Protein AF-A0A413ITY2-F1 (afdb_monomer)

Radius of gyration: 12.14 Å; Cα contacts (8 Å, |Δi|>4): 89; chains: 1; bounding box: 32×26×29 Å

Solvent-accessible surface area (backbone atoms only — not comparable to full-atom values): 3926 Å² total; per-residue (Å²): 136,82,79,82,68,83,72,76,76,58,44,64,62,55,63,67,69,48,48,73,74,39,72,47,77,37,78,66,59,52,72,64,54,58,50,49,42,53,54,39,35,60,55,36,44,76,76,67,38,36,54,49,77,46,74,61,89,57,33,38,38,42,29,25,74,78

Nearest PDB structures (foldseek):
  6wxp-assembly1_B  TM=6.606E-01  e=7.865E-02  synthetic construct
  3pg9-assembly1_F  TM=5.940E-01  e=9.006E-02  Thermotoga maritima
  7rjf-assembly2_B  TM=6.050E-01  e=1.548E-01  synthetic construct
  6wxp-assembly2_C  TM=5.576E-01  e=1.773E-01  synthetic construct
  5jg9-assembly1_A  TM=4.800E-01  e=4.895E-01  synthetic construct

Foldseek 3Di:
DDDPPVPPDPLLCVQVPADAFDKDKDAQDDPCRLVVNVVNQVVVVVVVWHWDWDDDPRMIMIHTHD

Secondary structure (DSSP, 8-state):
----------HHHHHHHPPTT-EEEEES--HHHHHHHHHHHHHHHHTT--EEEEEETTEEEEEE--

pLDDT: mean 83.6, std 15.36, range [34.06, 93.81]

Sequence (66 aa):
MAVIIDKKINWKATLLGLVVGEEMTFNKPSIQDVQTSRTWSSKLKKEGVYTKISVKGSVLTVKRIA

Structure (mmCIF, N/CA/C/O backbone):
data_AF-A0A413ITY2-F1
#
_entry.id   AF-A0A413ITY2-F1
#
loop_
_atom_site.group_PDB
_atom_site.id
_atom_site.type_symbol
_atom_site.label_atom_id
_atom_site.label_alt_id
_atom_site.label_comp_id
_atom_site.label_asym_id
_atom_site.label_entity_id
_atom_site.label_seq_id
_atom_site.pdbx_PDB_ins_code
_atom_site.Cartn_x
_atom_site.Cartn_y
_atom_site.Cartn_z
_atom_site.occupancy
_atom_site.B_iso_or_equiv
_atom_site.auth_seq_id
_atom_site.auth_comp_id
_atom_site.auth_asym_id
_atom_site.auth_atom_id
_atom_site.pdbx_PDB_model_num
ATOM 1 N N . MET A 1 1 ? -19.825 -17.692 16.273 1.00 35.22 1 MET A N 1
ATOM 2 C CA . MET A 1 1 ? -19.166 -16.415 16.623 1.00 35.22 1 MET A CA 1
ATOM 3 C C . MET A 1 1 ? -17.669 -16.611 16.464 1.00 35.22 1 MET A C 1
ATOM 5 O O . MET A 1 1 ? -17.039 -17.179 17.343 1.00 35.22 1 MET A O 1
ATOM 9 N N . ALA A 1 2 ? -17.129 -16.288 15.288 1.00 35.03 2 ALA A N 1
ATOM 10 C CA . ALA A 1 2 ? -15.714 -16.496 15.005 1.00 35.03 2 ALA A CA 1
ATOM 11 C C . ALA A 1 2 ? -14.912 -15.349 15.622 1.00 35.03 2 ALA A C 1
ATOM 13 O O . ALA A 1 2 ? -15.109 -14.184 15.283 1.00 35.03 2 ALA A O 1
ATOM 14 N N . VAL A 1 3 ? -14.063 -15.726 16.570 1.00 34.06 3 VAL A N 1
ATOM 15 C CA . VAL A 1 3 ? -13.099 -14.895 17.280 1.00 34.06 3 VAL A CA 1
ATOM 16 C C . VAL A 1 3 ? -12.352 -14.023 16.271 1.00 34.06 3 VAL A C 1
ATOM 18 O O . VAL A 1 3 ? -11.653 -14.533 15.394 1.00 34.06 3 VAL A O 1
ATOM 21 N N . ILE A 1 4 ? -12.526 -12.706 16.387 1.00 41.03 4 ILE A N 1
ATOM 22 C CA . ILE A 1 4 ? -11.718 -11.702 15.695 1.00 41.03 4 ILE A CA 1
ATOM 23 C C . ILE A 1 4 ? -10.331 -11.791 16.329 1.00 41.03 4 ILE A C 1
ATOM 25 O O . ILE A 1 4 ? -10.004 -11.086 17.277 1.00 41.03 4 ILE A O 1
ATOM 29 N N . ILE A 1 5 ? -9.533 -12.747 15.862 1.00 42.06 5 ILE A N 1
ATOM 30 C CA . ILE A 1 5 ? -8.093 -12.703 16.053 1.00 42.06 5 ILE A CA 1
ATOM 31 C C . ILE A 1 5 ? -7.651 -11.508 15.223 1.00 42.06 5 ILE A C 1
ATOM 33 O O . ILE A 1 5 ? -7.846 -11.499 14.008 1.00 42.06 5 ILE A O 1
ATOM 37 N N . ASP A 1 6 ? -7.134 -10.502 15.916 1.00 44.91 6 ASP A N 1
ATOM 38 C CA . ASP A 1 6 ? -6.489 -9.289 15.425 1.00 44.91 6 ASP A CA 1
ATOM 39 C C . ASP A 1 6 ? -5.418 -9.660 14.379 1.00 44.91 6 ASP A C 1
ATOM 41 O O . ASP A 1 6 ? -4.231 -9.826 14.668 1.00 44.91 6 ASP A O 1
ATOM 45 N N . LYS A 1 7 ? -5.850 -9.946 13.145 1.00 55.19 7 LYS A N 1
ATOM 46 C CA . LYS A 1 7 ? -4.968 -10.297 12.034 1.00 55.19 7 LYS A CA 1
ATOM 47 C C . LYS A 1 7 ? -4.257 -9.014 11.639 1.00 55.19 7 LYS A C 1
ATOM 49 O O . LYS A 1 7 ? -4.720 -8.294 10.759 1.00 55.19 7 LYS A O 1
ATOM 54 N N . LYS A 1 8 ? -3.134 -8.733 12.304 1.00 66.38 8 LYS A N 1
ATOM 55 C CA . LYS A 1 8 ? -2.193 -7.682 11.910 1.00 66.38 8 LYS A CA 1
ATOM 56 C C . LYS A 1 8 ? -1.934 -7.810 10.412 1.00 66.38 8 LYS A C 1
ATOM 58 O O . LYS A 1 8 ? -1.376 -8.810 9.956 1.00 66.38 8 LYS A O 1
ATOM 63 N N . ILE A 1 9 ? -2.368 -6.815 9.646 1.00 74.25 9 ILE A N 1
ATOM 64 C CA . ILE A 1 9 ? -2.156 -6.787 8.203 1.00 74.25 9 ILE A CA 1
ATOM 65 C C . ILE A 1 9 ? -0.650 -6.672 7.961 1.00 74.25 9 ILE A C 1
ATOM 67 O O . ILE A 1 9 ? 0.005 -5.735 8.428 1.00 74.25 9 ILE A O 1
ATOM 71 N N . ASN A 1 10 ? -0.081 -7.623 7.218 1.00 84.62 10 ASN A N 1
ATOM 72 C CA . ASN A 1 10 ? 1.301 -7.521 6.768 1.00 84.62 10 ASN A CA 1
ATOM 73 C C . ASN A 1 10 ? 1.383 -6.546 5.588 1.00 84.62 10 ASN A C 1
ATOM 75 O O . ASN A 1 10 ? 1.447 -6.948 4.429 1.00 84.62 10 ASN A O 1
ATOM 79 N N . TRP A 1 11 ? 1.410 -5.252 5.905 1.00 86.56 11 TRP A N 1
ATOM 80 C CA . TRP A 1 11 ? 1.419 -4.173 4.921 1.00 86.56 11 TRP A CA 1
ATOM 81 C C . TRP A 1 11 ? 2.571 -4.260 3.917 1.00 86.56 11 TRP A C 1
ATOM 83 O O . TRP A 1 11 ? 2.383 -3.889 2.764 1.00 86.56 11 TRP A O 1
ATOM 93 N N . LYS A 1 12 ? 3.737 -4.798 4.301 1.00 87.94 12 LYS A N 1
ATOM 94 C CA . LYS A 1 12 ? 4.837 -5.029 3.353 1.00 87.94 12 LYS A CA 1
ATOM 95 C C . LYS A 1 12 ? 4.416 -6.017 2.265 1.00 87.94 12 LYS A C 1
ATOM 97 O O . LYS A 1 12 ? 4.526 -5.705 1.085 1.00 87.94 12 LYS A O 1
ATOM 102 N N . ALA A 1 13 ? 3.938 -7.194 2.670 1.00 87.31 13 AL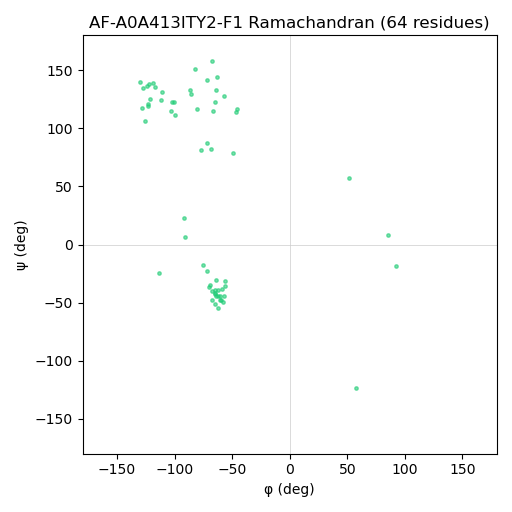A A N 1
ATOM 103 C CA . ALA A 1 13 ? 3.525 -8.242 1.741 1.00 87.31 13 ALA A CA 1
ATOM 104 C C . ALA A 1 13 ? 2.320 -7.801 0.901 1.00 87.31 13 ALA A C 1
ATOM 106 O O . ALA A 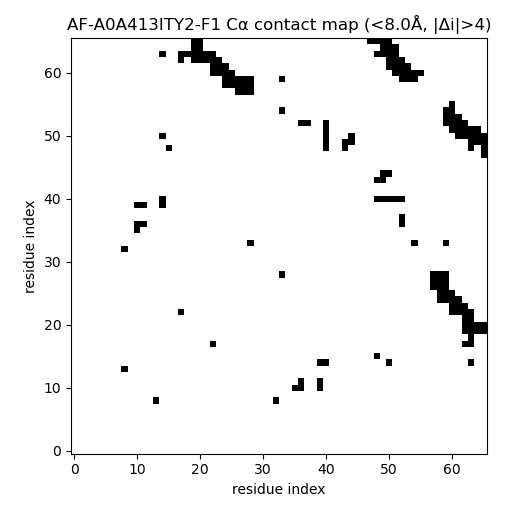1 13 ? 2.324 -7.997 -0.309 1.00 87.31 13 ALA A O 1
ATOM 107 N N . THR A 1 14 ? 1.338 -7.138 1.522 1.00 87.00 14 THR A N 1
ATOM 108 C CA . THR A 1 14 ? 0.168 -6.592 0.825 1.00 87.00 14 THR A CA 1
ATOM 109 C C . THR A 1 14 ? 0.579 -5.608 -0.268 1.00 87.00 14 THR A C 1
ATOM 111 O O . THR A 1 14 ? 0.152 -5.752 -1.404 1.00 87.00 14 THR A O 1
ATOM 114 N N . LEU A 1 15 ? 1.443 -4.634 0.038 1.00 87.38 15 LEU A N 1
ATOM 115 C CA . LEU A 1 15 ? 1.861 -3.621 -0.937 1.00 87.38 15 LEU A CA 1
ATOM 116 C C . LEU A 1 15 ? 2.743 -4.196 -2.055 1.00 87.38 15 LEU A C 1
ATOM 118 O O . LEU A 1 15 ? 2.647 -3.742 -3.192 1.00 87.38 15 LEU A O 1
ATOM 122 N N . LEU A 1 16 ? 3.590 -5.182 -1.743 1.00 88.50 16 LEU A N 1
ATOM 123 C CA . LEU A 1 16 ? 4.420 -5.867 -2.736 1.00 88.50 16 LEU A CA 1
ATOM 124 C C . LEU A 1 16 ? 3.601 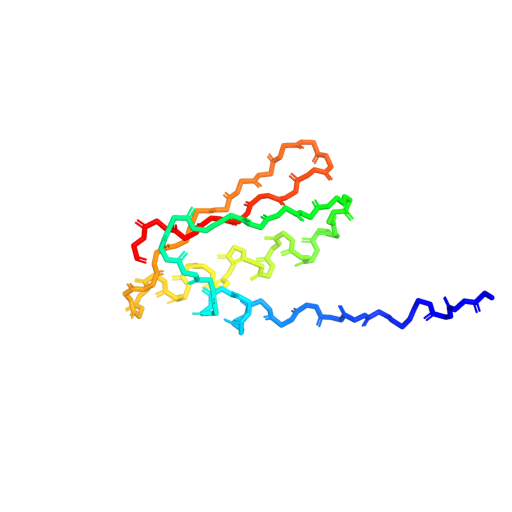-6.763 -3.669 1.00 88.50 16 LEU A C 1
ATOM 126 O O . LEU A 1 16 ? 3.933 -6.846 -4.848 1.00 88.50 16 LEU A O 1
ATOM 130 N N . GLY A 1 17 ? 2.561 -7.409 -3.138 1.00 86.62 17 GLY A N 1
ATOM 131 C CA . GLY A 1 17 ? 1.681 -8.307 -3.883 1.00 86.62 17 GLY A CA 1
ATOM 132 C C . GLY A 1 17 ? 0.683 -7.599 -4.798 1.00 86.62 17 GLY A C 1
ATOM 133 O O . GLY A 1 17 ? 0.172 -8.239 -5.708 1.00 86.62 17 GLY A O 1
ATOM 134 N N . LEU A 1 18 ? 0.430 -6.299 -4.592 1.00 87.62 18 LEU A N 1
ATOM 135 C CA . LEU A 1 18 ? -0.411 -5.515 -5.499 1.00 87.62 18 LEU A CA 1
ATOM 136 C C . LEU A 1 18 ? 0.232 -5.423 -6.883 1.00 87.62 18 LEU A C 1
ATOM 138 O O . LEU A 1 18 ? 1.408 -5.060 -7.006 1.00 87.62 18 LEU A O 1
ATOM 142 N N . VAL A 1 19 ? -0.571 -5.671 -7.914 1.00 88.38 19 VAL A N 1
ATOM 143 C CA . VAL A 1 19 ? -0.206 -5.454 -9.317 1.00 88.38 19 VAL A CA 1
ATOM 144 C C . VAL A 1 19 ? -0.409 -3.981 -9.681 1.00 88.38 19 VAL A C 1
ATOM 146 O O . VAL A 1 19 ? -1.246 -3.288 -9.105 1.00 88.38 19 VAL A O 1
ATOM 149 N N . VAL A 1 20 ? 0.365 -3.456 -10.635 1.00 88.38 20 VAL A N 1
ATOM 150 C CA . VAL A 1 20 ? 0.192 -2.076 -11.120 1.00 88.38 20 VAL A CA 1
ATOM 151 C C . VAL A 1 20 ? -1.237 -1.870 -11.632 1.00 88.38 20 VAL A C 1
ATOM 153 O O . VAL A 1 20 ? -1.725 -2.634 -12.459 1.00 88.38 20 VAL A O 1
ATOM 156 N N . GLY A 1 21 ? -1.907 -0.827 -11.137 1.00 87.69 21 GLY A N 1
ATOM 157 C CA . GLY A 1 21 ? -3.306 -0.528 -11.444 1.00 87.69 21 GLY A CA 1
ATOM 158 C C . GLY A 1 21 ? -4.310 -1.125 -10.455 1.00 87.69 21 GLY A C 1
ATOM 159 O O . GLY A 1 21 ? -5.422 -0.603 -10.366 1.00 87.69 21 GLY A O 1
ATOM 160 N N . GLU A 1 22 ? -3.912 -2.132 -9.673 1.00 88.62 22 GLU A N 1
ATOM 161 C CA . GLU A 1 22 ? -4.751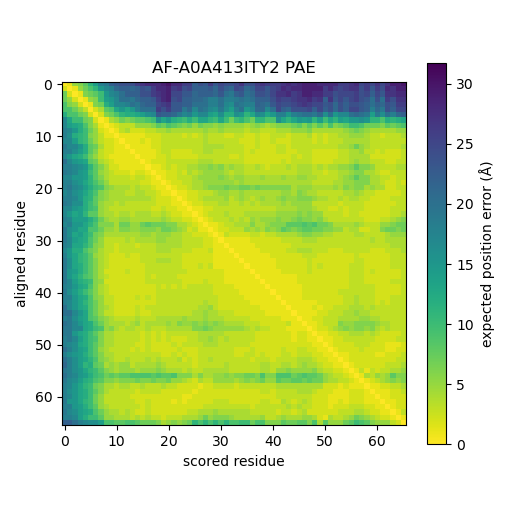 -2.767 -8.658 1.00 88.62 22 GLU A CA 1
ATOM 162 C C . GLU A 1 22 ? -4.967 -1.844 -7.453 1.00 88.62 22 GLU A C 1
ATOM 164 O O . GLU A 1 22 ? -4.064 -1.119 -7.012 1.00 88.62 22 GLU A O 1
ATOM 169 N N . GLU A 1 23 ? -6.186 -1.874 -6.922 1.00 90.00 23 GLU A N 1
ATOM 170 C CA . GLU A 1 23 ? -6.610 -1.093 -5.770 1.00 90.00 23 GLU A CA 1
ATOM 171 C C . GLU A 1 23 ? -7.241 -2.003 -4.718 1.00 90.00 23 GLU A C 1
ATOM 173 O O . GLU A 1 23 ? -8.088 -2.842 -5.014 1.00 90.00 23 GLU A O 1
ATOM 178 N N . MET A 1 24 ? -6.850 -1.785 -3.469 1.00 88.62 24 MET A N 1
ATOM 179 C CA . MET A 1 24 ? -7.405 -2.439 -2.300 1.00 88.62 24 MET A CA 1
ATOM 180 C C . MET A 1 24 ? -8.064 -1.398 -1.400 1.00 88.62 24 MET A C 1
ATOM 182 O O . MET A 1 24 ? -7.505 -0.329 -1.142 1.00 88.62 24 MET A O 1
ATOM 186 N N . THR A 1 25 ? -9.253 -1.718 -0.899 1.00 89.12 25 THR A N 1
ATOM 187 C CA . THR A 1 25 ? -10.004 -0.861 0.020 1.00 89.12 25 THR A CA 1
ATOM 188 C C . THR A 1 25 ? -10.220 -1.562 1.353 1.00 89.12 25 THR A C 1
ATOM 190 O O . THR A 1 25 ? -10.500 -2.756 1.421 1.00 89.12 25 THR A O 1
ATOM 193 N N . PHE A 1 26 ? -10.080 -0.800 2.431 1.00 87.44 26 PHE A N 1
ATOM 194 C CA . PHE A 1 26 ? -10.273 -1.248 3.801 1.00 87.44 26 PHE A CA 1
ATOM 195 C C . PHE A 1 26 ? -11.336 -0.378 4.454 1.00 87.44 26 PHE A C 1
ATOM 197 O O . PHE A 1 26 ? -11.169 0.837 4.583 1.00 87.44 26 PHE A O 1
ATOM 204 N N . ASN A 1 27 ? -12.423 -1.014 4.880 1.00 88.62 27 ASN A N 1
ATOM 205 C CA . ASN A 1 27 ? -13.496 -0.360 5.615 1.00 88.62 27 ASN A CA 1
ATOM 206 C C . ASN A 1 27 ? -13.170 -0.358 7.108 1.00 88.62 27 ASN A C 1
ATOM 208 O O . ASN A 1 27 ? -12.812 -1.391 7.666 1.00 88.62 27 ASN A O 1
ATOM 212 N N . LYS A 1 28 ? -13.339 0.798 7.751 1.00 86.12 28 LYS A N 1
ATOM 213 C CA . LYS A 1 28 ? -13.018 1.057 9.162 1.00 86.12 28 LYS A CA 1
ATOM 214 C C . LYS A 1 28 ? -11.577 0.641 9.519 1.00 86.12 28 LYS A C 1
ATOM 216 O O . LYS A 1 28 ? -11.391 -0.171 10.423 1.00 86.12 28 LYS A O 1
ATOM 221 N N . PRO A 1 29 ? -10.556 1.179 8.820 1.00 84.56 29 PRO A N 1
ATOM 222 C CA . PRO A 1 29 ? -9.165 0.885 9.136 1.00 84.56 29 PRO A CA 1
ATOM 223 C C . PRO A 1 29 ? -8.836 1.396 10.542 1.00 84.56 29 PRO A C 1
ATOM 225 O O . PRO A 1 29 ? -9.303 2.466 10.947 1.00 84.56 29 PRO A O 1
ATOM 228 N N . SER A 1 30 ? -8.002 0.664 11.277 1.00 87.38 30 SER A N 1
ATOM 229 C CA . SER A 1 30 ? -7.444 1.204 12.514 1.00 87.38 30 SER A CA 1
ATOM 230 C C . SER A 1 30 ? -6.477 2.356 12.199 1.00 87.38 30 SER A C 1
ATOM 232 O O . SER A 1 30 ? -5.914 2.451 11.103 1.00 87.38 30 SER A O 1
ATOM 234 N N . ILE A 1 31 ? -6.232 3.239 13.171 1.00 86.44 31 ILE A N 1
ATOM 235 C CA . ILE A 1 31 ? -5.208 4.292 13.025 1.00 86.44 31 ILE A CA 1
ATOM 236 C C . ILE A 1 31 ? -3.834 3.659 12.757 1.00 86.44 31 ILE A C 1
ATOM 238 O O . ILE A 1 31 ? -3.069 4.158 11.928 1.00 86.44 31 ILE A O 1
ATOM 242 N N . GLN A 1 32 ? -3.549 2.529 13.409 1.00 87.19 32 GLN A N 1
ATOM 243 C CA . GLN A 1 32 ? -2.312 1.782 13.224 1.00 87.19 32 GLN A CA 1
ATOM 244 C C . GLN A 1 32 ? -2.168 1.265 11.788 1.00 87.19 32 GLN A C 1
ATOM 246 O O . GLN A 1 32 ? -1.077 1.353 11.227 1.00 87.19 32 GLN A O 1
ATOM 251 N N . ASP A 1 33 ? -3.245 0.798 11.157 1.00 86.12 33 ASP A N 1
ATOM 252 C CA . ASP A 1 33 ? -3.235 0.355 9.758 1.00 86.12 33 ASP A CA 1
ATOM 253 C C . ASP A 1 33 ? -2.923 1.496 8.792 1.00 86.12 33 ASP A C 1
ATOM 255 O O . ASP A 1 33 ? -2.086 1.365 7.894 1.00 86.12 33 ASP A O 1
ATOM 259 N N . VAL A 1 34 ? -3.537 2.660 9.008 1.00 88.00 34 VAL A N 1
ATOM 260 C CA . VAL A 1 34 ? -3.269 3.859 8.202 1.00 88.00 34 VAL A CA 1
ATOM 261 C C . VAL A 1 34 ? -1.809 4.296 8.340 1.00 88.00 34 VAL A C 1
ATOM 263 O O . VAL A 1 34 ? -1.162 4.624 7.346 1.00 88.00 34 VAL A O 1
ATOM 266 N N . GLN A 1 35 ? -1.266 4.301 9.556 1.00 90.56 35 GLN A N 1
ATOM 267 C CA . GLN A 1 35 ? 0.127 4.682 9.785 1.00 90.56 35 GLN A CA 1
ATOM 268 C C . GLN A 1 35 ? 1.092 3.656 9.185 1.00 90.56 35 GLN A C 1
ATOM 270 O O . GLN A 1 35 ? 1.998 4.021 8.438 1.00 90.56 35 GLN A O 1
ATOM 275 N N . THR A 1 36 ? 0.861 2.371 9.451 1.00 90.25 36 THR A N 1
ATOM 276 C CA . THR A 1 36 ? 1.740 1.279 9.016 1.00 90.25 36 THR A CA 1
ATOM 277 C C . THR A 1 36 ? 1.767 1.167 7.493 1.00 90.25 36 THR A C 1
ATOM 279 O O . THR A 1 36 ? 2.848 1.057 6.910 1.00 90.25 36 THR A O 1
ATOM 282 N N . SER A 1 37 ? 0.612 1.283 6.831 1.00 89.69 37 SER A N 1
ATOM 283 C CA . SER A 1 37 ? 0.524 1.314 5.366 1.00 89.69 37 SER A CA 1
ATOM 284 C C . SER A 1 37 ? 1.321 2.482 4.774 1.00 89.69 37 SER A C 1
ATOM 286 O O . SER A 1 37 ? 2.146 2.268 3.885 1.00 89.69 37 SER A O 1
ATOM 288 N N . ARG A 1 38 ? 1.164 3.705 5.304 1.00 91.00 38 ARG A N 1
ATOM 289 C CA . ARG A 1 38 ? 1.924 4.898 4.876 1.00 91.00 38 ARG A CA 1
ATOM 290 C C . ARG A 1 38 ? 3.427 4.734 5.065 1.00 91.00 38 ARG A C 1
ATOM 292 O O . ARG A 1 38 ? 4.196 5.061 4.160 1.00 91.00 38 ARG A O 1
ATOM 299 N N . THR A 1 39 ? 3.853 4.206 6.211 1.00 93.75 39 THR A N 1
ATOM 300 C CA . THR A 1 39 ? 5.269 3.943 6.484 1.00 93.75 39 THR A CA 1
ATOM 301 C C . THR A 1 39 ? 5.849 2.955 5.478 1.00 93.75 39 THR A C 1
ATOM 303 O O . THR A 1 39 ? 6.913 3.218 4.916 1.00 93.75 39 THR A O 1
ATOM 306 N N . TRP A 1 40 ? 5.162 1.840 5.216 1.00 92.94 40 TRP A N 1
ATOM 307 C CA . TRP A 1 40 ? 5.635 0.858 4.243 1.00 92.94 40 TRP A CA 1
ATOM 308 C C . TRP A 1 40 ? 5.613 1.385 2.815 1.00 92.94 40 TRP A C 1
ATOM 310 O O . TRP A 1 40 ? 6.581 1.162 2.102 1.00 92.94 40 TRP A O 1
ATOM 320 N N . SER A 1 41 ? 4.591 2.141 2.418 1.00 92.06 41 SER A N 1
ATOM 321 C CA . SER A 1 41 ? 4.544 2.792 1.104 1.00 92.06 41 SER A CA 1
ATOM 322 C C . SER A 1 41 ? 5.749 3.709 0.882 1.00 92.06 41 SER A C 1
ATOM 324 O O . SER A 1 41 ? 6.409 3.623 -0.149 1.00 92.06 41 SER A O 1
ATOM 326 N N . SER A 1 42 ? 6.116 4.517 1.884 1.00 93.25 42 SER A N 1
ATOM 327 C CA . SER A 1 42 ? 7.302 5.383 1.816 1.00 93.25 42 SER A CA 1
ATOM 328 C C . SER A 1 42 ? 8.616 4.594 1.726 1.00 93.25 42 SER A C 1
ATOM 330 O O . SER A 1 42 ? 9.513 4.967 0.969 1.00 93.25 42 SER A O 1
ATOM 332 N N . LYS A 1 43 ? 8.733 3.478 2.460 1.00 93.81 43 LYS A N 1
ATOM 333 C CA . LYS A 1 43 ? 9.899 2.582 2.373 1.00 93.81 43 LYS A CA 1
ATOM 334 C C . LYS A 1 43 ? 10.001 1.927 0.996 1.00 93.81 43 LYS A C 1
ATOM 336 O O . LYS A 1 43 ? 11.037 2.0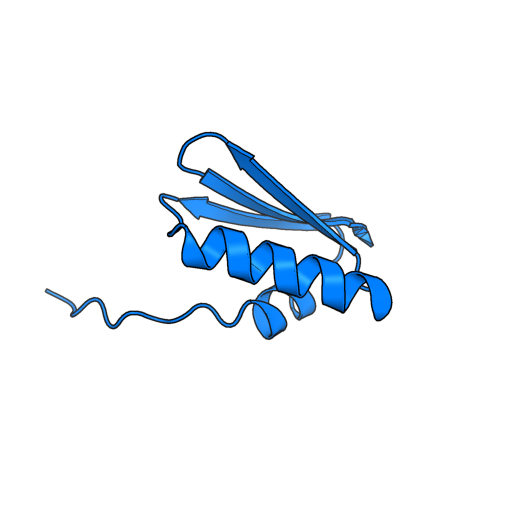31 0.353 1.00 93.81 43 LYS A O 1
ATOM 341 N N . LEU A 1 44 ? 8.910 1.327 0.531 1.00 91.06 44 LEU A N 1
ATOM 342 C CA . LEU A 1 44 ? 8.818 0.624 -0.746 1.00 91.06 44 LEU A CA 1
ATOM 343 C C . LEU A 1 44 ? 9.025 1.553 -1.948 1.00 91.06 44 LEU A C 1
ATOM 345 O O . LEU A 1 44 ? 9.630 1.144 -2.934 1.00 91.06 44 LEU A O 1
ATOM 349 N N . LYS A 1 45 ? 8.656 2.834 -1.833 1.00 92.31 45 LYS A N 1
ATOM 350 C CA . LYS A 1 45 ? 8.979 3.853 -2.840 1.00 92.31 45 LYS A CA 1
ATOM 351 C C . LYS A 1 45 ? 10.486 3.954 -3.107 1.00 92.31 45 LYS A C 1
ATOM 353 O O . LYS A 1 45 ? 10.883 4.168 -4.248 1.00 92.31 45 LYS A O 1
ATOM 358 N N . LYS A 1 46 ? 11.330 3.782 -2.081 1.00 91.69 46 LYS A N 1
ATOM 359 C CA . LYS A 1 46 ? 12.798 3.771 -2.237 1.00 91.69 46 LYS A CA 1
ATOM 360 C C . LYS A 1 46 ? 13.309 2.509 -2.936 1.00 91.69 46 LYS A C 1
ATOM 362 O O . LYS A 1 46 ? 14.380 2.543 -3.522 1.00 91.69 46 LYS A O 1
ATOM 367 N N . GLU A 1 47 ? 12.536 1.428 -2.888 1.00 90.25 47 GLU A N 1
ATOM 368 C CA . GLU A 1 47 ? 12.800 0.158 -3.574 1.00 90.25 47 GLU A CA 1
ATOM 369 C C . GLU A 1 47 ? 12.167 0.119 -4.984 1.00 90.25 47 GLU A C 1
ATOM 371 O O . GLU A 1 47 ? 12.189 -0.914 -5.643 1.00 90.25 47 GLU A O 1
ATOM 376 N N . GLY A 1 48 ? 11.600 1.237 -5.462 1.00 88.88 48 GLY A N 1
ATOM 377 C CA . GLY A 1 48 ? 10.986 1.347 -6.790 1.00 88.88 48 GLY A CA 1
ATOM 378 C C . GLY A 1 48 ? 9.522 0.904 -6.865 1.00 88.88 48 GLY A C 1
ATOM 379 O O . GLY A 1 48 ? 8.964 0.841 -7.954 1.00 88.88 48 GLY A O 1
ATOM 380 N N . VAL A 1 49 ? 8.882 0.623 -5.729 1.00 91.50 49 VAL A N 1
ATOM 381 C CA . VAL A 1 49 ? 7.476 0.210 -5.656 1.00 91.50 49 VAL A CA 1
ATOM 382 C C . VAL A 1 49 ? 6.608 1.402 -5.277 1.00 91.50 49 VAL A C 1
ATOM 384 O O . VAL A 1 49 ? 6.653 1.892 -4.144 1.00 91.50 49 VAL A O 1
ATOM 387 N N . TYR A 1 50 ? 5.778 1.869 -6.208 1.00 92.31 50 TYR A N 1
ATOM 388 C CA . TYR A 1 50 ? 4.989 3.077 -6.010 1.00 92.31 50 TYR A CA 1
ATOM 389 C C . TYR A 1 50 ? 3.543 2.732 -5.699 1.00 92.31 50 TYR A C 1
ATOM 391 O O . TYR A 1 50 ? 2.785 2.230 -6.528 1.00 92.31 50 TYR A O 1
ATOM 399 N N . THR A 1 51 ? 3.132 3.069 -4.483 1.00 91.94 51 THR A N 1
ATOM 400 C CA . THR A 1 51 ? 1.764 2.881 -4.007 1.00 91.94 51 THR A CA 1
ATOM 401 C C . THR A 1 51 ? 1.182 4.216 -3.558 1.00 91.94 51 THR A C 1
ATOM 403 O O . THR A 1 51 ? 1.855 5.035 -2.936 1.00 91.94 51 THR A O 1
ATOM 406 N N . LYS A 1 52 ? -0.081 4.460 -3.898 1.00 92.25 52 LYS A N 1
ATOM 407 C CA . LYS A 1 52 ? -0.866 5.609 -3.464 1.00 92.25 52 LYS A CA 1
ATOM 408 C C . LYS A 1 52 ? -1.769 5.172 -2.324 1.00 92.25 52 LYS A C 1
ATOM 410 O O . LYS A 1 52 ? -2.591 4.277 -2.491 1.00 92.25 52 LYS A O 1
ATOM 415 N N . ILE A 1 53 ? -1.637 5.846 -1.188 1.00 92.19 53 ILE A N 1
ATOM 416 C CA . ILE A 1 53 ? -2.463 5.607 -0.008 1.00 92.19 53 ILE A CA 1
ATOM 417 C C . ILE A 1 53 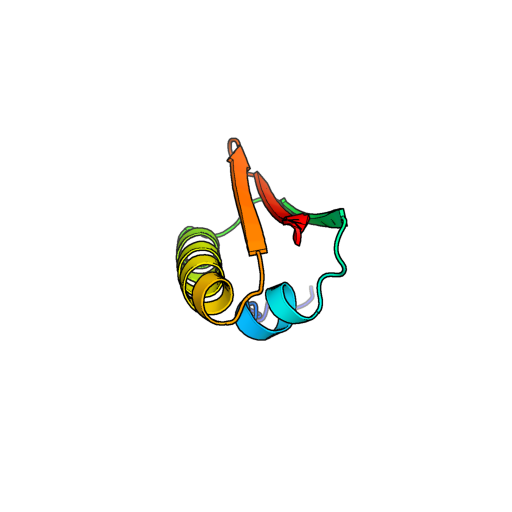? -3.363 6.813 0.213 1.00 92.19 53 ILE A C 1
ATOM 419 O O . ILE A 1 53 ? -2.889 7.942 0.312 1.00 92.19 53 ILE A O 1
ATOM 423 N N . SER A 1 54 ? -4.669 6.586 0.271 1.00 91.06 54 SER A N 1
ATOM 424 C CA . SER A 1 54 ? -5.689 7.614 0.473 1.00 91.06 54 SER A CA 1
ATOM 425 C C . SER A 1 54 ? -6.626 7.194 1.595 1.00 91.06 54 SER A C 1
ATOM 427 O O . SER A 1 54 ? -6.977 6.028 1.703 1.00 91.06 54 SER A O 1
ATOM 429 N N . VAL A 1 55 ? -7.024 8.137 2.445 1.00 90.94 55 VAL A N 1
ATOM 430 C CA . VAL A 1 55 ? -8.003 7.889 3.511 1.00 90.94 55 VAL A CA 1
ATOM 431 C C . VAL A 1 55 ? -9.147 8.865 3.314 1.00 90.94 55 VAL A C 1
ATOM 433 O O . VAL A 1 55 ? -8.918 10.074 3.304 1.00 90.94 55 VAL A O 1
ATOM 436 N N . LYS A 1 56 ? -10.361 8.349 3.133 1.00 89.62 56 LYS A N 1
ATOM 437 C CA . LYS A 1 56 ? -11.582 9.145 2.996 1.00 89.62 56 LYS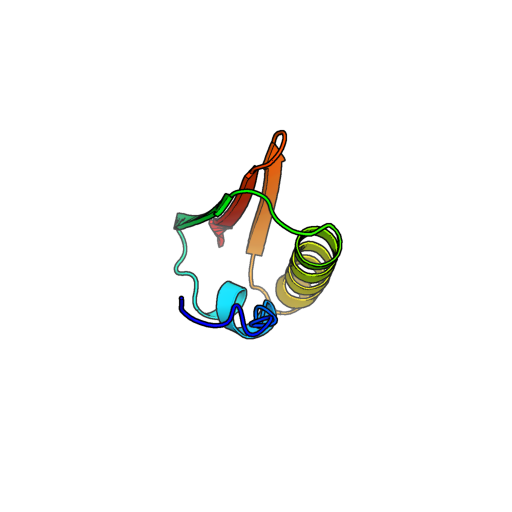 A CA 1
ATOM 438 C C . LYS A 1 56 ? -12.596 8.662 4.027 1.00 89.62 56 LYS A C 1
ATOM 440 O O . LYS A 1 56 ? -13.170 7.586 3.887 1.00 89.62 56 LYS A O 1
ATOM 445 N N . GLY A 1 57 ? -12.796 9.454 5.080 1.00 86.94 57 GLY A N 1
ATOM 446 C CA . GLY A 1 57 ? -13.627 9.058 6.219 1.00 86.94 57 GLY A CA 1
ATOM 447 C C . GLY A 1 57 ? -13.113 7.763 6.851 1.00 86.94 57 GLY A C 1
ATOM 448 O O . GLY A 1 57 ? -11.944 7.668 7.214 1.00 86.94 57 GLY A O 1
ATOM 449 N N . SER A 1 58 ? -13.976 6.752 6.936 1.00 87.19 58 SER A N 1
ATOM 450 C CA . SER A 1 58 ? -13.637 5.421 7.456 1.00 87.19 58 SER A CA 1
ATOM 451 C C . SER A 1 58 ? -13.174 4.442 6.374 1.00 87.19 58 SER A C 1
ATOM 453 O O . SER A 1 58 ? -13.307 3.240 6.566 1.00 87.19 58 SER A O 1
ATOM 455 N N . VAL A 1 59 ? -12.673 4.916 5.234 1.00 88.88 59 VAL A N 1
ATOM 456 C CA . VAL A 1 59 ? -12.173 4.053 4.155 1.00 88.88 59 VAL A CA 1
ATOM 457 C C . VAL A 1 59 ? -10.713 4.380 3.874 1.00 88.88 59 VAL A C 1
ATOM 459 O O . VAL A 1 59 ? -10.370 5.533 3.612 1.00 88.88 59 VAL A O 1
ATOM 462 N N . LEU A 1 60 ? -9.853 3.364 3.931 1.00 90.25 60 LEU A N 1
ATOM 463 C CA . LEU A 1 60 ? -8.461 3.422 3.486 1.00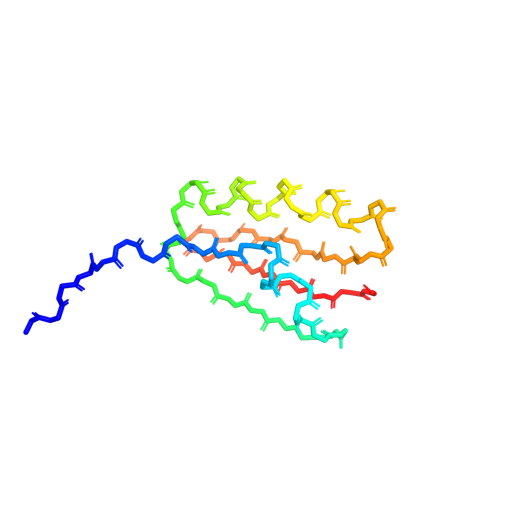 90.25 60 LEU A CA 1
ATOM 464 C C . LEU A 1 60 ? -8.361 2.737 2.126 1.00 90.25 60 LEU A C 1
ATOM 466 O O . LEU A 1 60 ? -8.691 1.564 1.991 1.00 90.25 60 LEU A O 1
ATOM 470 N N . THR A 1 61 ? -7.874 3.468 1.138 1.00 90.94 61 THR A N 1
ATOM 471 C CA . THR A 1 61 ? -7.638 2.993 -0.221 1.00 90.94 61 THR A CA 1
ATOM 472 C C . THR A 1 61 ? -6.142 2.933 -0.475 1.00 90.94 61 THR A C 1
ATOM 474 O O . THR A 1 61 ? -5.416 3.895 -0.212 1.00 90.94 61 THR A O 1
ATOM 477 N N . VAL A 1 62 ? -5.681 1.809 -1.006 1.00 91.69 62 VAL A N 1
ATOM 478 C CA . VAL A 1 62 ? -4.286 1.551 -1.339 1.00 91.69 62 VAL A CA 1
ATOM 479 C C . VAL A 1 62 ? -4.225 1.068 -2.775 1.00 91.69 62 VAL A C 1
ATOM 481 O O . VAL A 1 62 ? -4.768 0.021 -3.096 1.00 91.69 62 VAL A O 1
ATOM 484 N N . LYS 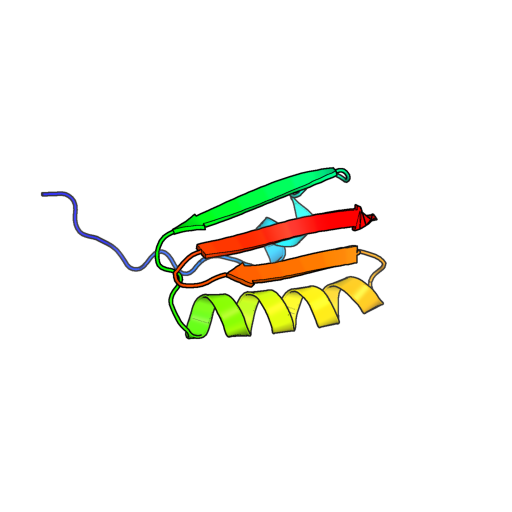A 1 63 ? -3.560 1.826 -3.641 1.00 91.94 63 LYS A N 1
ATOM 485 C CA . LYS A 1 63 ? -3.457 1.524 -5.069 1.00 91.94 63 LYS A CA 1
ATOM 486 C C . LYS A 1 63 ? -2.006 1.445 -5.492 1.00 91.94 63 LYS A C 1
ATOM 488 O O . LYS A 1 63 ? -1.236 2.334 -5.133 1.00 91.94 63 LYS A O 1
ATOM 493 N N . ARG A 1 64 ? -1.619 0.456 -6.294 1.00 90.00 64 ARG A N 1
ATOM 494 C CA . ARG A 1 64 ? -0.292 0.473 -6.919 1.00 90.00 64 ARG A CA 1
ATOM 495 C C . ARG A 1 64 ? -0.323 1.270 -8.215 1.00 90.00 64 ARG A C 1
ATOM 497 O O . ARG A 1 64 ? -1.204 1.083 -9.050 1.00 90.00 64 ARG A O 1
ATOM 504 N N . ILE A 1 65 ? 0.617 2.196 -8.352 1.00 90.25 65 ILE A N 1
ATOM 505 C CA . ILE A 1 65 ? 0.667 3.156 -9.460 1.00 90.25 65 ILE A CA 1
ATOM 506 C C . ILE A 1 65 ? 1.867 2.941 -10.386 1.00 90.25 65 ILE A C 1
ATOM 508 O O . ILE A 1 65 ? 1.770 3.324 -11.546 1.00 90.25 65 ILE A O 1
ATOM 512 N N . ALA A 1 66 ? 2.949 2.324 -9.900 1.00 81.81 66 ALA A N 1
ATOM 513 C CA . ALA A 1 66 ? 4.091 1.873 -10.696 1.00 81.81 66 ALA A CA 1
ATOM 514 C C . ALA A 1 66 ? 4.862 0.765 -9.957 1.00 81.81 66 ALA A C 1
ATOM 516 O O . ALA A 1 66 ? 4.824 0.729 -8.699 1.00 81.81 66 ALA A O 1
#

Organism: NCBI:txid544645

Mean predicted aligned error: 6.04 Å